Protein AF-A0A4W5LQA9-F1 (afdb_monomer_lite)

Secondary structure (DSSP, 8-state):
-PPPS-------EEEETTTSHHHHHH--TT-------TT-HHHHHHHHHHH--SEEEE------HHHHHH-HHHHIIIIIIHHHHHHHHHS---TTS-SSSS--HHHHHHHTT-

InterPro domains:
  IPR016040 NAD(P)-binding domain [PF16363] (29-94)
  IPR036291 NAD(P)-binding domain superfamily [SSF51735] (11-114)

pLDDT: mean 85.93, std 12.63, range [42.12, 97.44]

Structure (mmCIF, N/CA/C/O backbone):
data_AF-A0A4W5LQA9-F1
#
_entry.id   AF-A0A4W5LQA9-F1
#
loop_
_atom_site.group_PDB
_atom_site.id
_atom_site.type_symbol
_atom_site.label_atom_id
_atom_site.label_alt_id
_atom_site.label_comp_id
_atom_site.label_asym_id
_atom_site.label_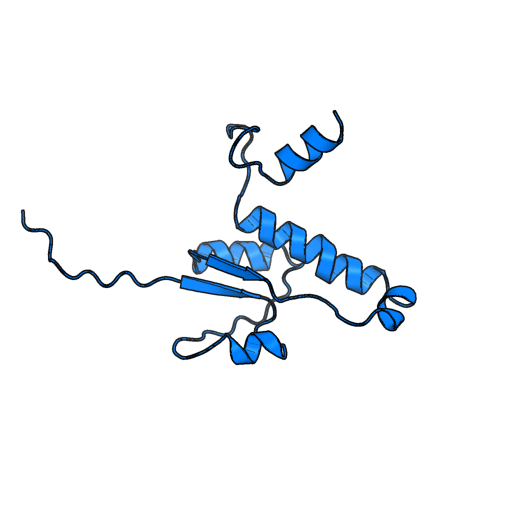entity_id
_atom_site.label_seq_id
_atom_site.pdbx_PDB_ins_code
_atom_site.Cartn_x
_atom_site.Cartn_y
_atom_site.Cartn_z
_atom_site.occupancy
_atom_site.B_iso_or_equiv
_atom_site.auth_seq_id
_atom_site.auth_comp_id
_atom_site.auth_asym_id
_atom_site.auth_atom_id
_atom_site.pdbx_PDB_model_num
ATOM 1 N N . LEU A 1 1 ? -28.719 3.126 33.381 1.00 42.12 1 LEU A N 1
ATOM 2 C CA . LEU A 1 1 ? -28.237 2.107 32.423 1.00 42.12 1 LEU A CA 1
ATOM 3 C C . LEU A 1 1 ? -26.721 2.203 32.430 1.00 42.12 1 LEU A C 1
ATOM 5 O O . LEU A 1 1 ? -26.195 3.214 31.992 1.00 42.12 1 LEU A O 1
ATOM 9 N N . GLY A 1 2 ? -26.064 1.272 33.125 1.00 44.72 2 GLY A N 1
ATOM 10 C CA . GLY A 1 2 ? -24.644 1.364 33.461 1.00 44.72 2 GLY A CA 1
ATOM 11 C C . GLY A 1 2 ? -23.750 1.094 32.257 1.00 44.72 2 GLY A C 1
ATOM 12 O O . GLY A 1 2 ? -23.899 0.072 31.594 1.00 44.72 2 GLY A O 1
ATOM 13 N N . THR A 1 3 ? -22.818 2.000 31.992 1.00 50.81 3 THR A N 1
ATOM 14 C CA . THR A 1 3 ? -21.687 1.752 31.100 1.00 50.81 3 THR A CA 1
ATOM 15 C C . THR A 1 3 ? -20.609 1.011 31.891 1.00 50.81 3 THR A C 1
ATOM 17 O O . THR A 1 3 ? -20.113 1.517 32.896 1.00 50.81 3 THR A O 1
ATOM 20 N N . SER A 1 4 ? -20.298 -0.213 31.464 1.00 53.72 4 SER A N 1
ATOM 21 C CA . SER A 1 4 ? -19.175 -1.023 31.954 1.00 53.72 4 SER A CA 1
ATOM 22 C C . SER A 1 4 ? -17.854 -0.228 31.871 1.00 53.72 4 SER A C 1
ATOM 24 O O . SER A 1 4 ? -17.597 0.340 30.810 1.00 53.72 4 SER A O 1
ATOM 26 N N . PRO A 1 5 ? -16.999 -0.180 32.916 1.00 56.91 5 PRO A N 1
ATOM 27 C CA . PRO A 1 5 ? -15.809 0.681 32.922 1.00 56.91 5 PRO A CA 1
ATOM 28 C C . PRO A 1 5 ? -14.624 0.204 32.068 1.00 56.91 5 PRO A C 1
ATOM 30 O O . PRO A 1 5 ? -13.638 0.923 32.002 1.00 56.91 5 PRO A O 1
ATOM 33 N N . ASN A 1 6 ? -14.676 -0.975 31.438 1.00 53.12 6 ASN A N 1
ATOM 34 C CA . ASN A 1 6 ? -13.523 -1.572 30.746 1.00 53.12 6 ASN A CA 1
ATOM 35 C C . ASN A 1 6 ? -13.944 -2.293 29.459 1.00 53.12 6 ASN A C 1
ATOM 37 O O . ASN A 1 6 ? -13.862 -3.516 29.360 1.00 53.12 6 ASN A O 1
ATOM 41 N N . GLN A 1 7 ? -14.412 -1.548 28.460 1.00 61.03 7 GLN A N 1
ATOM 42 C CA . GLN A 1 7 ? -14.434 -2.081 27.101 1.00 61.03 7 GLN A CA 1
ATOM 43 C C . GLN A 1 7 ? -13.047 -1.830 26.506 1.00 61.03 7 GLN A C 1
ATOM 45 O O . GLN A 1 7 ? -12.708 -0.702 26.162 1.00 61.03 7 GLN A O 1
ATOM 50 N N . GLU A 1 8 ? -12.211 -2.867 26.499 1.00 62.91 8 GLU A N 1
ATOM 51 C CA . GLU A 1 8 ? -10.868 -2.823 25.923 1.00 62.91 8 GLU A CA 1
ATOM 52 C C . GLU A 1 8 ? -10.996 -2.413 24.447 1.00 62.91 8 GLU A C 1
ATOM 54 O O . GLU A 1 8 ? -11.619 -3.114 23.646 1.00 62.91 8 GLU A O 1
ATOM 59 N N . ILE A 1 9 ? -10.501 -1.223 24.099 1.00 65.00 9 ILE A N 1
ATOM 60 C CA . ILE A 1 9 ? -10.549 -0.733 22.722 1.00 65.00 9 ILE A CA 1
ATOM 61 C C . ILE A 1 9 ? -9.511 -1.531 21.932 1.00 65.00 9 ILE A C 1
ATOM 63 O O . ILE A 1 9 ? -8.314 -1.262 22.003 1.00 65.00 9 ILE A O 1
ATOM 67 N N . SER A 1 10 ? -9.976 -2.544 21.204 1.00 77.62 10 SER A N 1
ATOM 68 C CA . SER A 1 10 ? -9.162 -3.271 20.234 1.00 77.62 10 SER A CA 1
ATOM 69 C C . SER A 1 10 ? -8.926 -2.366 19.026 1.00 77.62 10 SER A C 1
ATOM 71 O O . SER A 1 10 ? -9.854 -2.096 18.269 1.00 77.62 10 SER A O 1
ATOM 73 N N . MET A 1 11 ? -7.697 -1.868 18.877 1.00 88.31 11 MET A N 1
ATOM 74 C CA . MET A 1 11 ? -7.266 -1.125 17.691 1.00 88.31 11 MET A CA 1
ATOM 75 C C . MET A 1 11 ? -6.795 -2.093 16.606 1.00 88.31 11 MET A C 1
ATOM 77 O O . MET A 1 11 ? -6.017 -3.011 16.885 1.00 88.31 11 MET A O 1
ATOM 81 N N . LYS A 1 12 ? -7.201 -1.853 15.360 1.00 92.19 12 LYS A N 1
ATOM 82 C CA . LYS A 1 12 ? -6.715 -2.576 14.183 1.00 92.19 12 LYS A CA 1
ATOM 83 C C . LYS A 1 12 ? -5.719 -1.732 13.400 1.00 92.19 12 LYS A C 1
ATOM 85 O O . LYS A 1 12 ? -6.026 -0.634 12.945 1.00 92.19 12 LYS A O 1
ATOM 90 N N . VAL A 1 13 ? -4.525 -2.280 13.190 1.00 94.00 13 VAL A N 1
ATOM 91 C CA . VAL A 1 13 ? -3.462 -1.638 12.409 1.00 94.00 13 VAL A CA 1
ATOM 92 C C . VAL A 1 13 ? -3.191 -2.457 11.154 1.00 94.00 13 VAL A C 1
ATOM 94 O O . VAL A 1 13 ? -2.829 -3.629 11.243 1.00 94.00 13 VAL A O 1
ATOM 97 N N . LEU A 1 14 ? -3.315 -1.833 9.984 1.00 95.75 14 LEU A N 1
ATOM 98 C CA . LEU A 1 14 ? -2.898 -2.423 8.715 1.00 95.75 14 LEU A CA 1
ATOM 99 C C . LEU A 1 14 ? -1.452 -2.020 8.405 1.00 95.75 14 LEU A C 1
ATOM 101 O O . LEU A 1 14 ? -1.124 -0.837 8.360 1.00 95.75 14 LEU A O 1
ATOM 105 N N . VAL A 1 15 ? -0.581 -2.996 8.145 1.00 96.81 15 VAL A N 1
ATOM 106 C CA . VAL A 1 15 ? 0.821 -2.750 7.770 1.00 96.81 15 VAL A CA 1
ATOM 107 C C . VAL A 1 15 ? 1.064 -3.238 6.343 1.00 96.81 15 VAL A C 1
ATOM 109 O O . VAL A 1 15 ? 1.077 -4.441 6.085 1.00 96.81 15 VAL A O 1
ATOM 112 N N . THR A 1 16 ? 1.305 -2.330 5.395 1.00 97.00 16 THR A N 1
ATOM 113 C CA . THR A 1 16 ? 1.705 -2.733 4.030 1.00 97.00 16 THR A CA 1
ATOM 114 C C . THR A 1 16 ? 3.199 -3.047 4.001 1.00 97.00 16 THR A C 1
ATOM 116 O O . THR A 1 16 ? 3.963 -2.399 4.715 1.00 97.00 16 THR A O 1
ATOM 119 N N . GLY A 1 17 ? 3.650 -3.975 3.155 1.00 95.31 17 GLY A N 1
ATOM 120 C CA . GLY A 1 17 ? 5.071 -4.345 3.113 1.00 95.31 17 GLY A CA 1
ATOM 121 C C . GLY A 1 17 ? 5.509 -5.127 4.356 1.00 95.31 17 GLY A C 1
ATOM 122 O O . GLY A 1 17 ? 6.698 -5.192 4.662 1.00 95.31 17 GLY A O 1
ATOM 123 N N . ALA A 1 18 ? 4.553 -5.745 5.062 1.00 94.94 18 ALA A N 1
ATOM 124 C CA . ALA A 1 18 ? 4.762 -6.520 6.286 1.00 94.94 18 ALA A CA 1
ATOM 125 C C . ALA A 1 18 ? 5.810 -7.637 6.136 1.00 94.94 18 ALA A C 1
ATOM 127 O O . ALA A 1 18 ? 6.531 -7.951 7.077 1.00 94.94 18 ALA A O 1
ATOM 128 N N . ALA A 1 19 ? 5.950 -8.204 4.935 1.00 92.56 19 ALA A N 1
ATOM 129 C CA . ALA A 1 19 ? 6.956 -9.222 4.645 1.00 92.56 19 ALA A CA 1
ATOM 130 C C . ALA A 1 19 ? 8.376 -8.656 4.445 1.00 92.56 19 ALA A C 1
ATOM 132 O O . ALA A 1 19 ? 9.316 -9.438 4.331 1.00 92.56 19 ALA A O 1
ATOM 133 N N . GLY A 1 20 ? 8.558 -7.333 4.380 1.00 91.62 20 GLY A N 1
ATOM 134 C CA . GLY A 1 20 ? 9.851 -6.670 4.197 1.00 91.62 20 GLY A CA 1
ATOM 135 C C . GLY A 1 20 ? 10.695 -6.606 5.474 1.00 91.62 20 GLY A C 1
ATOM 136 O O . GLY A 1 20 ? 10.260 -7.002 6.553 1.00 91.62 20 GLY A O 1
ATOM 137 N N . PHE A 1 21 ? 11.920 -6.082 5.363 1.00 91.75 21 PHE A N 1
ATOM 138 C CA . PHE A 1 21 ? 12.850 -5.980 6.497 1.00 91.75 21 PHE A CA 1
ATOM 139 C C . PHE A 1 21 ? 12.251 -5.202 7.680 1.00 91.75 21 PHE A C 1
ATOM 141 O O . PHE A 1 21 ? 12.241 -5.710 8.797 1.00 91.75 21 PHE A O 1
ATOM 148 N N . ILE A 1 22 ? 11.698 -4.012 7.419 1.00 91.44 22 ILE A N 1
ATOM 149 C CA . ILE A 1 22 ? 11.060 -3.177 8.448 1.00 91.44 22 ILE A CA 1
ATOM 150 C C . ILE A 1 22 ? 9.718 -3.786 8.875 1.00 91.44 22 ILE A C 1
ATOM 152 O O . ILE A 1 22 ? 9.442 -3.886 10.066 1.00 91.44 22 ILE A O 1
ATOM 156 N N . GLY A 1 23 ? 8.907 -4.253 7.918 1.00 91.56 23 GLY A N 1
ATOM 157 C CA . GLY A 1 23 ? 7.584 -4.819 8.192 1.00 91.56 23 GLY A CA 1
ATOM 158 C C . GLY A 1 23 ? 7.614 -5.970 9.197 1.00 91.56 23 GLY A C 1
ATOM 159 O O . GLY A 1 23 ? 6.825 -5.978 10.142 1.00 91.56 23 GLY A O 1
ATOM 160 N N . ARG A 1 24 ? 8.592 -6.874 9.071 1.00 90.62 24 ARG A N 1
ATOM 161 C CA . ARG A 1 24 ? 8.771 -8.002 9.998 1.00 90.62 24 ARG A CA 1
ATOM 162 C C . ARG A 1 24 ? 9.131 -7.580 11.423 1.00 90.62 24 ARG A C 1
ATOM 164 O O . ARG A 1 24 ? 8.880 -8.341 12.345 1.00 90.62 24 ARG A O 1
ATOM 171 N N . ALA A 1 25 ? 9.723 -6.401 11.614 1.00 90.50 25 ALA A N 1
ATOM 172 C CA . ALA A 1 25 ? 10.031 -5.877 12.945 1.00 90.50 25 ALA A CA 1
ATOM 173 C C . ALA A 1 25 ? 8.820 -5.187 13.607 1.00 90.50 25 ALA A C 1
ATOM 175 O O . ALA A 1 25 ? 8.751 -5.098 14.836 1.00 90.50 25 ALA A O 1
ATOM 176 N N . VAL A 1 26 ? 7.881 -4.691 12.792 1.00 89.38 26 VAL A N 1
ATOM 177 C CA . VAL A 1 26 ? 6.673 -3.977 13.237 1.00 89.38 26 VAL A CA 1
ATOM 178 C C . VAL A 1 26 ? 5.524 -4.943 13.533 1.00 89.38 26 VAL A C 1
ATOM 180 O O . VAL A 1 26 ? 4.789 -4.737 14.495 1.00 89.38 26 VAL A O 1
ATOM 183 N N . CYS A 1 27 ? 5.377 -6.009 12.746 1.00 88.31 27 CYS A N 1
ATOM 184 C CA . CYS A 1 27 ? 4.313 -6.996 12.930 1.00 88.31 27 CYS A CA 1
ATOM 185 C C . CYS A 1 27 ? 4.645 -7.938 14.102 1.00 88.31 27 CYS A C 1
ATOM 187 O O . CYS A 1 27 ? 5.645 -8.653 14.051 1.00 88.31 27 CYS A O 1
ATOM 189 N N . ARG A 1 28 ? 3.826 -7.922 15.162 1.00 80.88 28 ARG A N 1
ATOM 190 C CA . ARG A 1 28 ? 4.004 -8.712 16.401 1.00 80.88 28 ARG A CA 1
ATOM 191 C C . ARG A 1 28 ? 2.761 -9.569 16.686 1.00 80.88 28 ARG A C 1
ATOM 193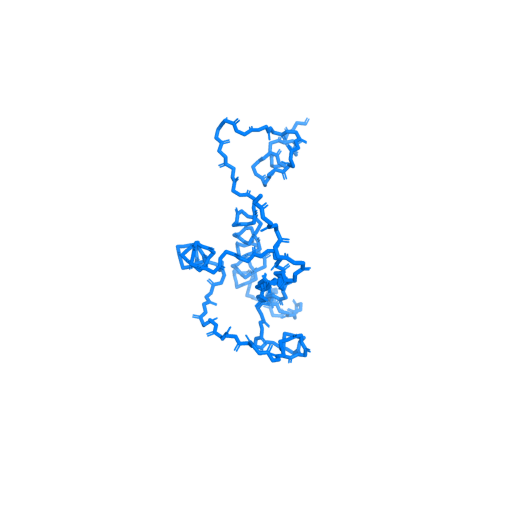 O O . ARG A 1 28 ? 2.041 -9.918 15.756 1.00 80.88 28 ARG A O 1
ATOM 200 N N . ASP A 1 29 ? 2.533 -9.940 17.944 1.00 81.94 29 ASP A N 1
ATOM 201 C CA . ASP A 1 29 ? 1.389 -10.745 18.385 1.00 81.94 29 ASP A CA 1
ATOM 202 C C . ASP A 1 29 ? 0.059 -10.247 17.796 1.00 81.94 29 ASP A C 1
ATOM 204 O O . ASP A 1 29 ? -0.184 -9.045 17.697 1.00 81.94 29 ASP A O 1
ATOM 208 N N . GLY A 1 30 ? -0.796 -11.184 17.376 1.00 85.25 30 GLY A N 1
ATOM 209 C CA . GLY A 1 30 ? -2.055 -10.868 16.688 1.00 85.25 30 GLY A CA 1
ATOM 210 C C . GLY A 1 30 ? -1.913 -10.557 15.192 1.00 85.25 30 GLY A C 1
ATOM 211 O O . GLY A 1 30 ? -2.886 -10.144 14.567 1.00 85.25 30 GLY A O 1
ATOM 212 N N . PHE A 1 31 ? -0.733 -10.761 14.596 1.00 91.44 31 PHE A N 1
ATOM 213 C CA . PHE A 1 31 ? -0.520 -10.562 13.163 1.00 91.44 31 PHE A CA 1
ATOM 214 C C . PHE A 1 31 ? -1.318 -11.544 12.295 1.00 91.44 31 PHE A C 1
ATOM 216 O O . PHE A 1 31 ? -1.168 -12.763 12.401 1.00 91.44 31 PHE A O 1
ATOM 223 N N . VAL A 1 32 ? -2.091 -10.987 11.362 1.00 93.50 32 VAL A N 1
ATOM 224 C CA . VAL A 1 32 ? -2.767 -11.719 10.287 1.00 93.50 32 VAL A CA 1
ATOM 225 C C . VAL A 1 32 ? -2.135 -11.317 8.959 1.00 93.50 32 VAL A C 1
ATOM 227 O O . VAL A 1 32 ? -2.079 -10.138 8.609 1.00 93.50 32 VAL A O 1
ATOM 230 N N . PHE A 1 33 ? -1.624 -12.299 8.216 1.00 95.12 33 PHE A N 1
ATOM 231 C CA . PHE A 1 33 ? -0.968 -12.036 6.940 1.00 95.12 33 PHE A CA 1
ATOM 232 C C . PHE A 1 33 ? -1.959 -12.076 5.778 1.00 95.12 33 PHE A C 1
ATOM 234 O O . PHE A 1 33 ? -2.522 -13.125 5.468 1.00 95.12 33 PHE A O 1
ATOM 241 N N . HIS A 1 34 ? -2.082 -10.952 5.075 1.00 96.19 34 HIS A N 1
ATOM 242 C CA . HIS A 1 34 ? -2.818 -10.855 3.819 1.00 96.19 34 HIS A CA 1
ATOM 243 C C . HIS A 1 34 ? -1.825 -10.771 2.657 1.00 96.19 34 HIS A C 1
ATOM 245 O O . HIS A 1 34 ? -1.099 -9.787 2.509 1.00 96.19 34 HIS A O 1
ATOM 251 N N . LYS A 1 35 ? -1.772 -11.821 1.829 1.00 96.69 35 LYS A N 1
ATOM 252 C CA . LYS A 1 35 ? -0.967 -11.817 0.603 1.00 96.69 35 LYS A CA 1
ATOM 253 C C . LYS A 1 35 ? -1.740 -11.084 -0.492 1.00 96.69 35 LYS A C 1
ATOM 255 O O . LYS A 1 35 ? -2.657 -11.652 -1.075 1.00 96.69 35 LYS A O 1
ATOM 260 N N . LEU A 1 36 ? -1.353 -9.842 -0.751 1.00 96.25 36 LEU A N 1
ATOM 261 C CA . LEU A 1 36 ? -2.054 -8.928 -1.647 1.00 96.25 36 LEU A CA 1
ATOM 262 C C . LEU A 1 36 ? -1.066 -7.938 -2.279 1.00 96.25 36 LEU A C 1
ATOM 264 O O . LEU A 1 36 ? -0.069 -7.581 -1.647 1.00 96.25 36 LEU A O 1
ATOM 268 N N . ASP A 1 37 ? -1.341 -7.514 -3.512 1.00 96.69 37 ASP A N 1
ATOM 269 C CA . ASP A 1 37 ? -0.652 -6.396 -4.161 1.00 96.69 37 ASP A CA 1
ATOM 270 C C . ASP A 1 37 ? -1.454 -5.111 -3.928 1.00 96.69 37 ASP A C 1
ATOM 272 O O . ASP A 1 37 ? -2.629 -5.041 -4.265 1.00 96.69 37 ASP A O 1
ATOM 276 N N . ILE A 1 38 ? -0.829 -4.093 -3.338 1.00 96.75 38 ILE A N 1
ATOM 277 C CA . ILE A 1 38 ? -1.487 -2.813 -3.038 1.00 96.75 38 ILE A CA 1
ATOM 278 C C . ILE A 1 38 ? -1.847 -2.016 -4.299 1.00 96.75 38 ILE A C 1
ATOM 280 O O . ILE A 1 38 ? -2.648 -1.085 -4.229 1.00 96.75 38 ILE A O 1
ATOM 284 N N . ALA A 1 39 ? -1.263 -2.359 -5.448 1.00 96.62 39 ALA A N 1
ATOM 285 C CA . ALA A 1 39 ? -1.628 -1.757 -6.722 1.00 96.62 39 ALA A CA 1
ATOM 286 C C . ALA A 1 39 ? -2.917 -2.360 -7.321 1.00 96.62 39 ALA A C 1
ATOM 288 O O . ALA A 1 39 ? -3.484 -1.774 -8.243 1.00 96.62 39 ALA A O 1
ATOM 289 N N . ASP A 1 40 ? -3.400 -3.489 -6.790 1.00 97.44 40 ASP A N 1
ATOM 290 C CA . ASP A 1 40 ? -4.715 -4.049 -7.108 1.00 97.44 40 ASP A CA 1
ATOM 291 C C . ASP A 1 40 ? -5.786 -3.359 -6.250 1.00 97.44 40 ASP A C 1
ATOM 293 O O . ASP A 1 40 ? -5.928 -3.622 -5.051 1.00 97.44 40 ASP A O 1
ATOM 297 N N . TRP A 1 41 ? -6.515 -2.432 -6.873 1.00 95.75 41 TRP A N 1
ATOM 298 C CA . TRP A 1 41 ? -7.516 -1.610 -6.197 1.00 95.75 41 TRP A CA 1
ATOM 299 C C . TRP A 1 41 ? -8.666 -2.434 -5.615 1.00 95.75 41 TRP A C 1
ATOM 301 O O . TRP A 1 41 ? -9.039 -2.232 -4.460 1.00 95.75 41 TRP A O 1
ATOM 311 N N . ASP A 1 42 ? -9.206 -3.383 -6.377 1.00 96.88 42 ASP A N 1
ATOM 312 C CA . ASP A 1 42 ? -10.369 -4.159 -5.946 1.00 96.88 42 ASP A CA 1
ATOM 313 C C . ASP A 1 42 ? -10.004 -5.054 -4.764 1.00 96.88 42 ASP A C 1
ATOM 315 O O . ASP A 1 42 ? -10.733 -5.121 -3.768 1.00 96.88 42 ASP A O 1
ATOM 319 N N . ALA A 1 43 ? -8.843 -5.710 -4.828 1.00 97.38 43 ALA A N 1
ATOM 320 C CA . ALA A 1 43 ? -8.352 -6.515 -3.721 1.00 97.38 43 ALA A CA 1
ATOM 321 C C . ALA A 1 43 ? -8.128 -5.656 -2.464 1.00 97.38 43 ALA A C 1
ATOM 323 O O . ALA A 1 43 ? -8.540 -6.050 -1.367 1.00 97.38 43 ALA A O 1
ATOM 324 N N . LEU A 1 44 ? -7.493 -4.487 -2.610 1.00 97.19 44 LEU A N 1
ATOM 325 C CA . LEU A 1 44 ? -7.212 -3.586 -1.493 1.00 97.19 44 LEU A CA 1
ATOM 326 C C . LEU A 1 44 ? -8.503 -3.068 -0.851 1.00 97.19 44 LEU A C 1
ATOM 328 O O . LEU A 1 44 ? -8.640 -3.105 0.372 1.00 97.19 44 LEU A O 1
ATOM 332 N N . ASN A 1 45 ? -9.463 -2.631 -1.663 1.00 95.25 45 ASN A N 1
ATOM 333 C CA . ASN A 1 45 ? -10.728 -2.093 -1.181 1.00 95.25 45 ASN A CA 1
ATOM 334 C C . ASN A 1 45 ? -11.547 -3.165 -0.439 1.00 95.25 45 ASN A C 1
ATOM 336 O O . ASN A 1 45 ? -12.089 -2.913 0.638 1.00 95.25 45 ASN A O 1
ATOM 340 N N . ASN A 1 46 ? -11.548 -4.404 -0.945 1.00 96.81 46 ASN A N 1
ATOM 341 C CA . ASN A 1 46 ? -12.153 -5.542 -0.251 1.00 96.81 46 ASN A CA 1
ATOM 342 C C . ASN A 1 46 ? -11.501 -5.803 1.118 1.00 96.81 46 ASN A C 1
ATOM 344 O O . ASN A 1 46 ? -12.204 -6.087 2.090 1.00 96.81 46 ASN A O 1
ATOM 348 N N . LEU A 1 47 ? -10.173 -5.674 1.220 1.00 96.81 47 LEU A N 1
ATOM 349 C CA . LEU A 1 47 ? -9.458 -5.812 2.491 1.00 96.81 47 LEU A CA 1
ATOM 350 C C . LEU A 1 47 ? -9.830 -4.695 3.477 1.00 96.81 47 LEU A C 1
ATOM 352 O O . LEU A 1 47 ? -10.100 -4.983 4.641 1.00 96.81 47 LEU A O 1
ATOM 356 N N . PHE A 1 48 ? -9.883 -3.440 3.027 1.00 96.19 48 PHE A N 1
ATOM 357 C CA . PHE A 1 48 ? -10.289 -2.310 3.870 1.00 96.19 48 PHE A CA 1
ATOM 358 C C . PHE A 1 48 ? -11.730 -2.455 4.367 1.00 96.19 48 PHE A C 1
ATOM 360 O O . PHE A 1 48 ? -11.993 -2.232 5.549 1.00 96.19 48 PHE A O 1
ATOM 367 N N . ALA A 1 49 ? -12.652 -2.890 3.505 1.00 94.75 49 ALA A N 1
ATOM 368 C CA . ALA A 1 49 ? -14.045 -3.119 3.878 1.00 94.75 49 ALA A CA 1
ATOM 369 C C . ALA A 1 49 ? -14.201 -4.247 4.915 1.00 94.75 49 ALA A C 1
ATOM 371 O O . ALA A 1 49 ? -15.028 -4.136 5.829 1.00 94.75 49 ALA A O 1
ATOM 372 N N . ALA A 1 50 ? -13.410 -5.316 4.781 1.00 95.38 50 ALA A N 1
ATOM 373 C CA . ALA A 1 50 ? -13.424 -6.458 5.689 1.00 95.38 50 ALA A CA 1
ATOM 374 C C . ALA A 1 50 ? -12.758 -6.140 7.035 1.00 95.38 50 ALA A C 1
ATOM 376 O O . ALA A 1 50 ? -13.333 -6.410 8.093 1.00 95.38 50 ALA A O 1
ATOM 377 N N . GLU A 1 51 ? -11.560 -5.557 7.007 1.00 95.06 51 GLU A N 1
ATOM 378 C CA . GLU A 1 51 ? -10.756 -5.377 8.212 1.00 95.06 51 GLU A CA 1
ATOM 379 C C . GLU A 1 51 ? -11.043 -4.078 8.949 1.00 95.06 51 GLU A C 1
ATOM 381 O O . GLU A 1 51 ? -10.980 -4.087 10.177 1.00 95.06 51 GLU A O 1
ATOM 386 N N . LYS A 1 52 ? -11.415 -3.007 8.238 1.00 93.88 52 LYS A N 1
ATOM 387 C CA . LYS A 1 52 ? -11.689 -1.669 8.790 1.00 93.88 52 LYS A CA 1
ATOM 388 C C . LYS A 1 52 ? -10.568 -1.190 9.727 1.00 93.88 52 LYS A C 1
ATOM 390 O O . LYS A 1 52 ? -10.809 -1.032 10.923 1.00 93.88 52 LYS A O 1
ATOM 395 N N . PRO A 1 53 ? -9.331 -1.036 9.220 1.00 94.88 53 PRO A N 1
ATOM 396 C CA . PRO A 1 53 ? -8.207 -0.620 10.050 1.00 94.88 53 PRO A CA 1
ATOM 397 C C . PRO A 1 53 ? -8.394 0.811 10.571 1.00 94.88 53 PRO A C 1
ATOM 399 O O . PRO A 1 53 ? -8.797 1.696 9.822 1.00 94.88 53 PRO A O 1
ATOM 402 N N . ASP A 1 54 ? -8.033 1.043 11.833 1.00 93.25 54 ASP A N 1
ATOM 403 C CA . ASP A 1 54 ? -8.007 2.377 12.448 1.00 93.25 54 ASP A CA 1
ATOM 404 C C . ASP A 1 54 ? -6.763 3.169 12.019 1.00 93.25 54 ASP A C 1
ATOM 406 O O . ASP A 1 54 ? -6.789 4.393 11.901 1.00 93.25 54 ASP A O 1
ATOM 410 N N . TYR A 1 55 ? -5.656 2.458 11.781 1.00 93.38 55 TYR A N 1
ATOM 411 C CA . TYR A 1 55 ? -4.380 3.038 11.374 1.00 93.38 55 TYR A CA 1
ATOM 412 C C . TYR A 1 55 ? -3.725 2.219 10.269 1.00 93.38 55 TYR A C 1
ATOM 414 O O . TYR A 1 55 ? -3.772 0.987 10.272 1.00 93.38 55 TYR A O 1
ATOM 422 N N . VAL A 1 56 ? -3.028 2.910 9.366 1.00 95.69 56 VAL A N 1
ATOM 423 C CA . VAL A 1 56 ? -2.219 2.287 8.317 1.00 95.69 56 VAL A CA 1
ATOM 424 C C . VAL A 1 56 ? -0.755 2.679 8.488 1.00 95.69 56 VAL A C 1
ATOM 426 O O . VAL A 1 56 ? -0.408 3.858 8.489 1.00 95.69 56 VAL A O 1
ATOM 429 N N . ILE A 1 57 ? 0.124 1.682 8.599 1.00 95.50 57 ILE A N 1
ATOM 430 C CA . ILE A 1 57 ? 1.578 1.854 8.533 1.00 95.50 57 ILE A CA 1
ATOM 431 C C . ILE A 1 57 ? 2.035 1.405 7.143 1.00 95.50 57 ILE A C 1
ATOM 433 O O . ILE A 1 57 ? 2.118 0.212 6.835 1.00 95.50 57 ILE A O 1
ATOM 437 N N . HIS A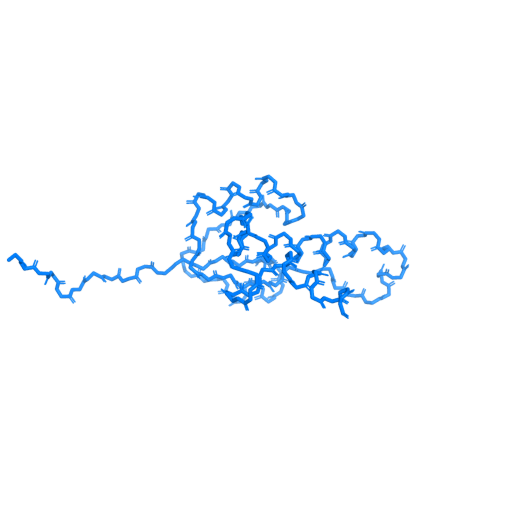 1 58 ? 2.330 2.370 6.276 1.00 96.50 58 HIS A N 1
ATOM 438 C CA . HIS A 1 58 ? 2.656 2.100 4.881 1.00 96.50 58 HIS A CA 1
ATOM 439 C C . HIS A 1 58 ? 4.170 1.938 4.661 1.00 96.50 58 HIS A C 1
ATOM 441 O O . HIS A 1 58 ? 4.898 2.918 4.538 1.00 96.50 58 HIS A O 1
ATOM 447 N N . LEU A 1 59 ? 4.655 0.689 4.636 1.00 96.38 59 LEU A N 1
ATOM 448 C CA . LEU A 1 59 ? 6.067 0.343 4.389 1.00 96.38 59 LEU A CA 1
ATOM 449 C C . LEU A 1 59 ? 6.309 -0.334 3.028 1.00 96.38 59 LEU A C 1
ATOM 451 O O . LEU A 1 59 ? 7.436 -0.738 2.737 1.00 96.38 59 LEU A O 1
ATOM 455 N N . ALA A 1 60 ? 5.268 -0.525 2.213 1.00 94.69 60 ALA A N 1
ATOM 456 C CA . ALA A 1 60 ? 5.398 -1.138 0.898 1.00 94.69 60 ALA A CA 1
ATOM 457 C C . ALA A 1 60 ? 5.987 -0.135 -0.096 1.00 94.69 60 ALA A C 1
ATOM 459 O O . ALA A 1 60 ? 5.355 0.857 -0.435 1.00 94.69 60 ALA A O 1
ATOM 460 N N . ALA A 1 61 ? 7.190 -0.424 -0.577 1.00 92.31 61 ALA A N 1
ATOM 461 C CA . ALA A 1 61 ? 7.817 0.282 -1.680 1.00 92.31 61 ALA A CA 1
ATOM 462 C C . ALA A 1 61 ? 8.862 -0.629 -2.325 1.00 92.31 61 ALA A C 1
ATOM 464 O O . ALA A 1 61 ? 9.509 -1.431 -1.643 1.00 92.31 61 ALA A O 1
ATOM 465 N N . GLN A 1 62 ? 9.071 -0.466 -3.628 1.00 90.69 62 GLN A N 1
ATOM 466 C CA . GLN A 1 62 ? 10.228 -1.031 -4.300 1.00 90.69 62 GLN A CA 1
ATOM 467 C C . GLN A 1 62 ? 11.447 -0.155 -3.995 1.00 90.69 62 GLN A C 1
ATOM 469 O O . GLN A 1 62 ? 11.447 1.056 -4.231 1.00 90.69 62 GLN A O 1
ATOM 474 N N . ALA A 1 63 ? 12.489 -0.773 -3.437 1.00 84.19 63 ALA A N 1
ATOM 475 C CA . ALA A 1 63 ? 13.736 -0.113 -3.060 1.00 84.19 63 ALA A CA 1
ATOM 476 C C . ALA A 1 63 ? 14.815 -0.271 -4.145 1.00 84.19 63 ALA A C 1
ATOM 478 O O . ALA A 1 63 ? 14.746 -1.167 -4.980 1.00 84.19 63 ALA A O 1
ATOM 479 N N . GLY A 1 64 ? 15.848 0.576 -4.113 1.00 85.62 64 GLY A N 1
ATOM 480 C CA . GLY A 1 64 ? 17.036 0.458 -4.970 1.00 85.62 64 GLY A CA 1
ATOM 481 C C . GLY A 1 64 ? 17.015 1.358 -6.209 1.00 85.62 64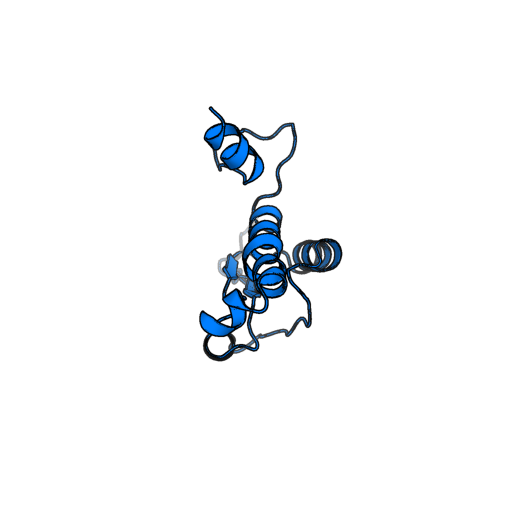 GLY A C 1
ATOM 482 O O . GLY A 1 64 ? 16.322 1.097 -7.180 1.00 85.62 64 GLY A O 1
ATOM 483 N N . VAL A 1 65 ? 17.853 2.396 -6.207 1.00 83.69 65 VAL A N 1
ATOM 484 C CA . VAL A 1 65 ? 17.859 3.443 -7.249 1.00 83.69 65 VAL A CA 1
ATOM 485 C C . VAL A 1 65 ? 18.316 2.932 -8.619 1.00 83.69 65 VAL A C 1
ATOM 487 O O . VAL A 1 65 ? 17.816 3.369 -9.644 1.00 83.69 65 VAL A O 1
ATOM 490 N N . ARG A 1 66 ? 19.281 2.005 -8.677 1.00 90.50 66 ARG A N 1
ATOM 491 C CA . ARG A 1 66 ? 19.800 1.542 -9.976 1.00 90.50 66 ARG A CA 1
ATOM 492 C C . ARG A 1 66 ? 18.741 0.749 -10.747 1.00 90.50 66 ARG A C 1
ATOM 494 O O . ARG A 1 66 ? 18.507 1.025 -11.914 1.00 90.50 66 ARG A O 1
ATOM 501 N N . TYR A 1 67 ? 18.062 -0.178 -10.068 1.00 88.25 67 TYR A N 1
ATOM 502 C CA . TYR A 1 67 ? 17.028 -1.013 -10.682 1.00 88.25 67 TYR A CA 1
ATOM 503 C C . TYR A 1 67 ? 15.826 -0.181 -11.160 1.00 88.25 67 TYR A C 1
ATOM 505 O O . TYR A 1 67 ? 15.220 -0.531 -12.171 1.00 88.25 67 TYR A O 1
ATOM 513 N N . SER A 1 68 ? 15.524 0.950 -10.503 1.00 88.38 68 SER A N 1
ATOM 514 C CA . SER A 1 68 ? 14.439 1.850 -10.921 1.00 88.38 68 SER A CA 1
ATOM 515 C C . SER A 1 68 ? 14.688 2.568 -12.236 1.00 88.38 68 SER A C 1
ATOM 517 O O . SER A 1 68 ? 13.730 2.932 -12.908 1.00 88.38 68 SER A O 1
ATOM 519 N N . ILE A 1 69 ? 15.951 2.782 -12.604 1.00 91.50 69 ILE A N 1
ATOM 520 C CA . ILE A 1 69 ? 16.306 3.403 -13.884 1.00 91.50 69 ILE A CA 1
ATOM 521 C C . ILE A 1 69 ? 16.012 2.429 -15.028 1.00 91.50 69 ILE A C 1
ATOM 523 O O . ILE A 1 69 ? 15.448 2.828 -16.043 1.00 91.50 69 ILE A O 1
ATOM 527 N N . ASP A 1 70 ? 16.335 1.152 -14.829 1.00 94.38 70 ASP A N 1
ATOM 528 C CA . ASP A 1 70 ? 16.137 0.113 -15.840 1.00 94.38 70 ASP A CA 1
ATOM 529 C C . ASP A 1 70 ? 14.680 -0.386 -15.891 1.00 94.38 70 ASP A C 1
ATOM 531 O O . ASP A 1 70 ? 14.202 -0.810 -16.940 1.00 94.38 70 ASP A O 1
ATOM 535 N N . ASN A 1 71 ? 13.957 -0.340 -14.762 1.00 92.75 71 ASN A N 1
ATOM 536 C CA . ASN A 1 71 ? 12.604 -0.895 -14.618 1.00 92.75 71 ASN A CA 1
ATOM 537 C C . ASN A 1 71 ? 11.609 0.131 -14.039 1.00 92.75 71 ASN A C 1
ATOM 539 O O . ASN A 1 71 ? 10.950 -0.149 -13.032 1.00 92.75 71 ASN A O 1
ATOM 543 N N . PRO A 1 72 ? 11.457 1.318 -14.650 1.00 92.50 72 PRO A N 1
ATOM 544 C CA . PRO A 1 72 ? 10.679 2.415 -14.073 1.00 92.50 72 PRO A CA 1
ATOM 545 C C . PRO A 1 72 ? 9.202 2.061 -13.863 1.00 92.50 72 PRO A C 1
ATOM 547 O O . PRO A 1 72 ? 8.603 2.485 -12.878 1.00 92.50 72 PRO A O 1
ATOM 550 N N . HIS A 1 73 ? 8.619 1.227 -14.730 1.00 93.00 73 HIS A N 1
ATOM 551 C CA . HIS A 1 73 ? 7.221 0.804 -14.605 1.00 93.00 73 HIS A CA 1
ATOM 552 C C . HIS A 1 73 ? 6.947 -0.009 -13.336 1.00 93.00 73 HIS A C 1
ATOM 554 O O . HIS A 1 73 ? 5.880 0.136 -12.748 1.00 93.00 73 HIS A O 1
ATOM 560 N N . VAL A 1 74 ? 7.915 -0.803 -12.864 1.00 90.19 74 VAL A N 1
ATOM 561 C CA . VAL A 1 74 ? 7.770 -1.562 -11.611 1.00 90.19 74 VAL A CA 1
ATOM 562 C C . VAL A 1 74 ? 7.668 -0.607 -10.419 1.00 90.19 74 VAL A C 1
ATOM 564 O O . VAL A 1 74 ? 6.844 -0.814 -9.534 1.00 90.19 74 VAL A O 1
ATOM 567 N N . TYR A 1 75 ? 8.444 0.481 -10.426 1.00 92.50 75 TYR A N 1
ATOM 568 C CA . TYR A 1 75 ? 8.403 1.500 -9.373 1.00 92.50 75 TYR A CA 1
ATOM 569 C C . TYR A 1 75 ? 7.165 2.378 -9.479 1.00 92.50 75 TYR A C 1
ATOM 571 O O . TYR A 1 75 ? 6.600 2.739 -8.453 1.00 92.50 75 TYR A O 1
ATOM 579 N N . ALA A 1 76 ? 6.723 2.711 -10.693 1.00 92.25 76 ALA A N 1
ATOM 580 C CA . ALA A 1 76 ? 5.468 3.425 -10.884 1.00 92.25 76 ALA A CA 1
ATOM 581 C C . ALA A 1 76 ? 4.296 2.615 -10.308 1.00 92.25 76 ALA A C 1
ATOM 583 O O . ALA A 1 76 ? 3.487 3.159 -9.561 1.00 92.25 76 ALA A O 1
ATOM 584 N N . GLN A 1 77 ? 4.260 1.307 -10.572 1.00 93.06 77 GLN A N 1
ATOM 585 C CA . GLN A 1 77 ? 3.224 0.424 -10.044 1.00 93.06 77 GLN A CA 1
ATOM 586 C C . GLN A 1 77 ? 3.250 0.363 -8.509 1.00 93.06 77 GLN A C 1
ATOM 588 O O . GLN A 1 77 ? 2.233 0.597 -7.863 1.00 93.06 77 GLN A O 1
ATOM 593 N N . SER A 1 78 ? 4.405 0.088 -7.896 1.00 88.06 78 SER A N 1
ATOM 594 C CA . SER A 1 78 ? 4.466 -0.092 -6.441 1.00 88.06 78 SER A CA 1
ATOM 595 C C . SER A 1 78 ? 4.429 1.223 -5.660 1.00 88.06 78 SER A C 1
ATOM 597 O O . SER A 1 78 ? 3.720 1.324 -4.664 1.00 88.06 78 SER A O 1
ATOM 599 N N . ASN A 1 79 ? 5.206 2.225 -6.082 1.00 93.31 79 ASN A N 1
ATOM 600 C CA . ASN A 1 79 ? 5.473 3.425 -5.284 1.00 93.31 79 ASN A CA 1
ATOM 601 C C . ASN A 1 79 ? 4.527 4.578 -5.617 1.00 93.31 79 ASN A C 1
ATOM 603 O O . ASN A 1 79 ? 4.395 5.477 -4.794 1.00 93.31 79 ASN A O 1
ATOM 607 N N . LEU A 1 80 ? 3.914 4.590 -6.806 1.00 93.38 80 LEU A N 1
ATOM 608 C CA . LEU A 1 80 ? 2.944 5.621 -7.180 1.00 93.38 80 LEU A CA 1
ATOM 609 C C . LEU A 1 80 ? 1.530 5.053 -7.116 1.00 93.38 80 LEU A C 1
ATOM 611 O O . LEU A 1 80 ? 0.763 5.478 -6.262 1.00 93.38 80 LEU A O 1
ATOM 615 N N . VAL A 1 81 ? 1.208 4.050 -7.940 1.00 95.19 81 VAL A N 1
ATOM 616 C CA . VAL A 1 81 ? -0.150 3.478 -7.996 1.00 95.19 81 VAL A CA 1
ATOM 617 C C . VAL A 1 81 ? -0.536 2.865 -6.650 1.00 95.19 81 VAL A C 1
ATOM 619 O O . VAL A 1 81 ? -1.542 3.255 -6.066 1.00 95.19 81 VAL A O 1
ATOM 622 N N . GLY A 1 82 ? 0.298 1.979 -6.100 1.00 95.75 82 GLY A N 1
ATOM 623 C CA . GLY A 1 82 ? 0.052 1.387 -4.783 1.00 95.75 82 GLY A CA 1
ATOM 624 C C . GLY A 1 82 ? -0.040 2.417 -3.651 1.00 95.75 82 GLY A C 1
ATOM 625 O O . GLY A 1 82 ? -0.856 2.265 -2.744 1.00 95.75 82 GLY A O 1
ATOM 626 N N . HIS A 1 83 ? 0.754 3.489 -3.712 1.00 95.12 83 HIS A N 1
ATOM 627 C CA . HIS A 1 83 ? 0.701 4.563 -2.721 1.00 95.12 83 HIS A CA 1
ATOM 628 C C . HIS A 1 83 ? -0.603 5.364 -2.812 1.00 95.12 83 HIS A C 1
ATOM 630 O O . HIS A 1 83 ? -1.271 5.564 -1.799 1.00 95.12 83 HIS A O 1
ATOM 636 N N . THR A 1 84 ? -0.996 5.772 -4.022 1.00 93.31 84 THR A N 1
ATOM 637 C CA . THR A 1 84 ? -2.267 6.460 -4.275 1.00 93.31 84 THR A CA 1
ATOM 638 C C . THR A 1 84 ? -3.448 5.618 -3.808 1.00 93.31 84 THR A C 1
ATOM 640 O O . THR A 1 84 ? -4.308 6.136 -3.103 1.00 93.31 84 THR A O 1
ATOM 643 N N . ASN A 1 85 ? -3.451 4.316 -4.099 1.00 95.50 85 ASN A N 1
ATOM 644 C CA . ASN A 1 85 ? -4.498 3.409 -3.637 1.00 95.50 85 ASN A CA 1
ATOM 645 C C . ASN A 1 85 ? -4.607 3.383 -2.103 1.00 95.50 85 ASN A C 1
ATOM 647 O O . ASN A 1 85 ? -5.708 3.408 -1.563 1.00 95.50 85 ASN A O 1
ATOM 651 N N . ILE A 1 86 ? -3.484 3.369 -1.377 1.00 95.31 86 ILE A N 1
ATOM 652 C CA . ILE A 1 86 ? -3.511 3.418 0.092 1.00 95.31 86 ILE A CA 1
ATOM 653 C C . ILE A 1 86 ? -4.102 4.737 0.598 1.00 95.31 86 ILE A C 1
ATOM 655 O O . ILE A 1 86 ? -4.894 4.710 1.541 1.00 95.31 86 ILE A O 1
ATOM 659 N N . LEU A 1 87 ? -3.756 5.873 -0.018 1.00 92.38 87 LEU A N 1
ATOM 660 C CA . LEU A 1 87 ? -4.311 7.174 0.372 1.00 92.38 87 LEU A CA 1
ATOM 661 C C . LEU A 1 87 ? -5.826 7.235 0.143 1.00 92.38 87 LEU A C 1
ATOM 663 O O . LEU A 1 87 ? -6.562 7.604 1.057 1.00 92.38 87 LEU A O 1
ATOM 667 N N . GLU A 1 88 ? -6.282 6.808 -1.034 1.00 90.62 88 GLU A N 1
ATOM 668 C CA . GLU A 1 88 ? -7.704 6.777 -1.394 1.00 90.62 88 GLU A CA 1
ATOM 669 C C . GLU A 1 88 ? -8.504 5.808 -0.516 1.00 90.62 88 GLU A C 1
ATOM 671 O O . GLU A 1 88 ? -9.620 6.117 -0.114 1.00 90.62 88 GLU A O 1
ATOM 676 N N . ALA A 1 89 ? -7.933 4.659 -0.149 1.00 92.06 89 ALA A N 1
ATOM 677 C CA . ALA A 1 89 ? -8.586 3.718 0.759 1.00 92.06 89 ALA A CA 1
ATOM 678 C C . ALA A 1 89 ? -8.694 4.259 2.201 1.00 92.06 89 ALA A C 1
ATOM 680 O O . ALA A 1 89 ? -9.630 3.910 2.920 1.00 92.06 89 ALA A O 1
ATOM 681 N N . CYS A 1 90 ? -7.757 5.113 2.637 1.00 90.19 90 CYS A N 1
ATOM 682 C CA . CYS A 1 90 ? -7.817 5.760 3.953 1.00 90.19 90 CYS A CA 1
ATOM 683 C C . CYS A 1 90 ? -8.823 6.918 4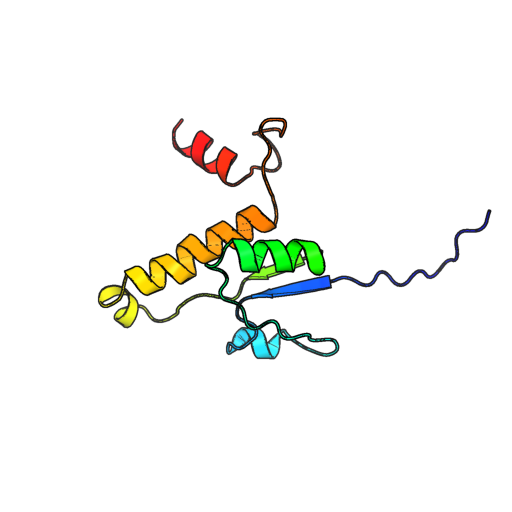.003 1.00 90.19 90 CYS A C 1
ATOM 685 O O . CYS A 1 90 ? -9.421 7.165 5.049 1.00 90.19 90 CYS A O 1
ATOM 687 N N . LEU A 1 91 ? -8.957 7.661 2.904 1.00 83.81 91 LEU A N 1
ATOM 688 C CA . LEU A 1 91 ? -9.779 8.867 2.804 1.00 83.81 91 LEU A CA 1
ATOM 689 C C . LEU A 1 91 ? -10.571 8.852 1.487 1.00 83.81 91 LEU A C 1
ATOM 691 O O . LEU A 1 91 ? -10.277 9.655 0.597 1.00 83.81 91 LEU A O 1
ATOM 695 N N . PRO A 1 92 ? -11.556 7.946 1.346 1.00 75.94 92 PRO A N 1
ATOM 696 C CA . PRO A 1 92 ? -12.377 7.893 0.146 1.00 75.94 92 PRO A CA 1
ATOM 697 C C . PRO A 1 92 ? -13.133 9.212 -0.016 1.00 75.94 92 PRO A C 1
ATOM 699 O O . PRO A 1 92 ? -13.628 9.768 0.963 1.00 75.94 92 PRO A O 1
ATOM 702 N N . PHE A 1 93 ? -13.209 9.706 -1.250 1.00 76.38 93 PHE A N 1
ATOM 703 C CA . PHE A 1 93 ? -13.866 10.969 -1.576 1.00 76.38 93 PHE A CA 1
ATOM 704 C C . PHE A 1 93 ? -15.182 10.733 -2.325 1.00 76.38 93 PHE A C 1
ATOM 706 O O . PHE A 1 93 ? -15.232 9.955 -3.280 1.00 76.38 93 PHE A O 1
ATOM 713 N N . SER A 1 94 ? -16.227 11.443 -1.915 1.00 77.25 94 SER A N 1
ATOM 714 C CA . SER A 1 94 ? -17.527 11.555 -2.580 1.00 77.25 94 SER A CA 1
ATOM 715 C C . SER A 1 94 ? -17.731 12.964 -3.147 1.00 77.25 94 SER A C 1
ATOM 717 O O . SER A 1 94 ? -17.165 13.929 -2.644 1.00 77.25 94 SER A O 1
ATOM 719 N N . GLU A 1 95 ? -18.587 13.117 -4.160 1.00 75.19 95 GLU A N 1
ATOM 720 C CA . GLU A 1 95 ? -18.935 14.435 -4.728 1.00 75.19 95 GLU A CA 1
ATOM 721 C C . GLU A 1 95 ? -19.585 15.383 -3.705 1.00 75.19 95 GLU A C 1
ATOM 723 O O . GLU A 1 95 ? -19.499 16.601 -3.854 1.00 75.19 95 GLU A O 1
ATOM 728 N N . ASP A 1 96 ? -20.184 14.829 -2.649 1.00 80.88 96 ASP A N 1
ATOM 729 C CA . ASP A 1 96 ? -20.776 15.585 -1.543 1.00 80.88 96 ASP A CA 1
ATOM 730 C C . ASP A 1 96 ? -19.752 15.988 -0.462 1.00 80.88 96 ASP A C 1
ATOM 732 O O . ASP A 1 96 ? -20.082 16.752 0.453 1.00 80.88 96 ASP A O 1
ATOM 736 N N . ASP A 1 97 ? -18.513 15.487 -0.538 1.00 79.19 97 ASP A N 1
ATOM 737 C CA . ASP A 1 97 ? -17.486 15.773 0.458 1.00 79.19 97 ASP A CA 1
ATOM 738 C C . ASP A 1 97 ? -16.881 17.165 0.278 1.00 79.19 97 ASP A C 1
ATOM 740 O O . ASP A 1 97 ? -16.699 17.706 -0.817 1.00 79.19 97 ASP A O 1
ATOM 744 N N . ARG A 1 98 ? -16.495 17.753 1.411 1.00 76.12 98 ARG A N 1
ATOM 745 C CA . ARG A 1 98 ? -15.775 19.022 1.430 1.00 76.12 98 ARG A CA 1
ATOM 746 C C . ARG A 1 98 ? -14.395 18.867 0.798 1.00 76.12 98 ARG A C 1
ATOM 748 O O . ARG A 1 98 ? -13.620 17.995 1.173 1.00 76.12 98 ARG A O 1
ATOM 755 N N . VAL A 1 99 ? -14.050 19.786 -0.099 1.00 75.56 99 VAL A N 1
ATOM 756 C CA . VAL A 1 99 ? -12.739 19.807 -0.773 1.00 75.56 99 VAL A CA 1
ATOM 757 C C . VAL A 1 99 ? -11.618 20.419 0.077 1.00 75.56 99 VAL A C 1
ATOM 759 O O . VAL A 1 99 ? -10.449 20.321 -0.280 1.00 75.56 99 VAL A O 1
ATOM 762 N N . ASP A 1 100 ? -11.935 21.084 1.188 1.00 77.44 100 ASP A N 1
ATOM 763 C CA . ASP A 1 100 ? -10.967 21.879 1.949 1.00 77.44 100 ASP A CA 1
ATOM 764 C C . ASP A 1 100 ? -10.415 21.188 3.207 1.00 77.44 100 ASP A C 1
ATOM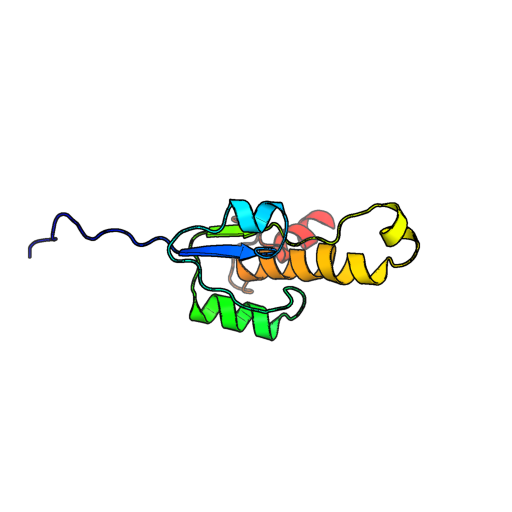 766 O O . ASP A 1 100 ? -9.285 21.492 3.599 1.00 77.44 100 ASP A O 1
ATOM 770 N N . ALA A 1 101 ? -11.154 20.259 3.832 1.00 75.44 101 ALA A N 1
ATOM 771 C CA . ALA A 1 101 ? -10.673 19.492 4.987 1.00 75.44 101 ALA A CA 1
ATOM 772 C C . ALA A 1 101 ? -11.531 18.241 5.321 1.00 75.44 101 ALA A C 1
ATOM 774 O O . ALA A 1 101 ? -12.751 18.381 5.442 1.00 75.44 101 ALA A O 1
ATOM 775 N N . PRO A 1 102 ? -10.907 17.076 5.619 1.00 71.75 102 PRO A N 1
ATOM 776 C CA . PRO A 1 102 ? -9.524 16.730 5.276 1.00 71.75 102 PRO A CA 1
ATOM 777 C C . PRO A 1 102 ? -9.342 16.762 3.751 1.00 71.75 102 PRO A C 1
ATOM 779 O O . PRO A 1 102 ? -10.261 16.446 3.006 1.00 71.75 102 PRO A O 1
ATOM 782 N N . VAL A 1 103 ? -8.169 17.183 3.276 1.00 73.06 103 VAL A N 1
ATOM 783 C CA . VAL A 1 103 ? -7.913 17.268 1.831 1.00 73.06 103 VAL A CA 1
ATOM 784 C C . VAL A 1 103 ? -7.755 15.846 1.286 1.00 73.06 103 VAL A C 1
ATOM 786 O O . VAL A 1 103 ? -6.739 15.202 1.549 1.00 73.06 103 VAL A O 1
ATOM 789 N N . SER A 1 104 ? -8.756 15.357 0.551 1.00 76.81 104 SER A N 1
ATOM 790 C CA . SER A 1 104 ? -8.668 14.096 -0.197 1.00 76.81 104 SER A CA 1
ATOM 791 C C . SER A 1 104 ? -7.600 14.177 -1.291 1.00 76.81 104 SER A C 1
ATOM 793 O O . SER A 1 104 ? -7.176 15.273 -1.676 1.00 76.81 104 SER A O 1
ATOM 795 N N . PHE A 1 105 ? -7.171 13.038 -1.846 1.00 75.94 105 PHE A N 1
ATOM 796 C CA . PHE A 1 105 ? -6.223 13.061 -2.964 1.00 75.94 105 PHE A CA 1
ATOM 797 C C . PHE A 1 105 ? -6.803 13.839 -4.149 1.00 75.94 105 PHE A C 1
ATOM 799 O O . PHE A 1 105 ? -6.125 14.692 -4.723 1.00 75.94 105 PHE A O 1
ATOM 806 N N . TYR A 1 106 ? -8.087 13.627 -4.458 1.00 74.75 106 TYR A N 1
ATOM 807 C CA . TYR A 1 106 ? -8.801 14.398 -5.472 1.00 74.75 106 TYR A CA 1
ATOM 808 C C . TYR A 1 106 ? -8.709 15.908 -5.212 1.00 74.75 106 TYR A C 1
ATOM 810 O O . TYR A 1 106 ? -8.251 16.654 -6.084 1.00 74.75 106 TYR A O 1
ATOM 818 N N . ALA A 1 107 ? -9.060 16.360 -4.006 1.00 71.12 107 ALA A N 1
ATOM 819 C CA . ALA A 1 107 ? -8.988 17.771 -3.642 1.00 71.12 107 ALA A CA 1
ATOM 820 C C . ALA A 1 107 ? -7.556 18.331 -3.731 1.00 71.12 107 ALA A C 1
ATOM 822 O O . ALA A 1 107 ? -7.356 19.445 -4.222 1.00 71.12 107 ALA A O 1
ATOM 823 N N . ALA A 1 108 ? -6.546 17.546 -3.340 1.00 77.06 108 ALA A N 1
ATOM 824 C CA . ALA A 1 108 ? -5.141 17.919 -3.481 1.00 77.06 108 ALA A CA 1
ATOM 825 C C . ALA A 1 108 ? -4.740 18.099 -4.955 1.00 77.06 108 ALA A C 1
ATOM 827 O O . ALA A 1 108 ? -4.079 19.083 -5.291 1.00 77.06 108 ALA A O 1
ATOM 828 N N . THR A 1 109 ? -5.168 17.196 -5.848 1.00 79.31 109 THR A N 1
ATOM 829 C CA . THR A 1 109 ? -4.864 17.305 -7.287 1.00 79.31 109 THR A CA 1
ATOM 830 C C . THR A 1 109 ? -5.549 18.496 -7.954 1.00 79.31 109 THR A C 1
ATOM 832 O O . THR A 1 109 ? -4.972 19.107 -8.852 1.00 79.31 109 THR A O 1
ATOM 835 N N . LYS A 1 110 ? -6.758 18.864 -7.511 1.00 76.56 110 LYS A N 1
ATOM 836 C CA . LYS A 1 110 ? -7.451 20.066 -7.993 1.00 76.56 110 LYS A CA 1
ATOM 837 C C . LYS A 1 110 ? -6.735 21.333 -7.548 1.00 76.56 110 LYS A C 1
ATOM 839 O O . LYS A 1 110 ? -6.416 22.157 -8.396 1.00 76.56 110 LYS A O 1
ATOM 844 N N . LYS A 1 111 ? -6.381 21.422 -6.265 1.00 72.50 111 LYS A N 1
ATOM 845 C CA . LYS A 1 111 ? -5.643 22.562 -5.710 1.00 72.50 111 LYS A CA 1
ATOM 846 C C . LYS A 1 111 ? -4.256 22.752 -6.334 1.00 72.50 111 LYS A C 1
ATOM 848 O O . LYS A 1 111 ? -3.784 23.873 -6.412 1.00 72.50 111 LYS A O 1
ATOM 853 N N . ALA A 1 112 ? -3.588 21.681 -6.763 1.00 74.06 112 ALA A N 1
ATOM 854 C CA . ALA A 1 112 ? -2.278 21.777 -7.413 1.00 74.06 112 ALA A CA 1
ATOM 855 C C . ALA A 1 112 ? -2.328 22.374 -8.835 1.00 74.06 112 ALA A C 1
ATOM 857 O O . ALA A 1 112 ? -1.290 22.786 -9.349 1.00 74.06 112 ALA A O 1
ATOM 858 N N . ASN A 1 113 ? -3.505 22.388 -9.472 1.00 62.22 113 ASN A N 1
ATOM 859 C CA . ASN A 1 113 ? -3.721 22.940 -10.812 1.00 62.22 113 ASN A CA 1
ATOM 860 C C . ASN A 1 113 ? -4.294 24.373 -10.798 1.00 62.22 113 ASN A C 1
ATOM 862 O O . ASN A 1 113 ? -4.547 24.920 -11.872 1.00 62.22 113 ASN A O 1
ATOM 866 N N . GLU A 1 114 ? -4.514 24.956 -9.617 1.00 55.75 114 GLU A N 1
ATOM 867 C CA . GLU A 1 114 ? -4.921 26.356 -9.406 1.00 55.75 114 GLU A CA 1
ATOM 868 C C . GLU A 1 114 ? -3.721 27.217 -8.993 1.00 55.75 114 GLU A C 1
ATOM 870 O O . GLU A 1 114 ? -3.613 28.351 -9.515 1.00 55.75 114 GLU A O 1
#

Sequence (114 aa):
LGTSPNQEISMKVLVTGAAGFIGRAVCRDGFVFHKLDIADWDALNNLFAAEKPDYVIHLAAQAGVRYSIDNPHVYAQSNLVGHTNILEACLPFSEDDRVDAPVSFYAATKKANE

Radius of gyration: 17.43 Å; chains: 1; bounding box: 48×38×49 Å

Organism: NCBI:txid62062

Foldseek 3Di:
DDDDPDPDPDAFEAEPPLVDPVNVVVADPPDDDDDDQLLPLVVVLVCCVVRVHPYYHYPWADDDDVVCVVVVVVRCSTVPSSVLSVQCSVPPDDPPDDCPPPHRPVSVVVVVVD